Protein AF-A0A3D9HVD7-F1 (afdb_monomer_lite)

pLDDT: mean 81.26, std 15.55, range [41.59, 97.0]

Organism: NCBI:txid1461337

Sequence (128 aa):
MKRNYLIAFTILSAALFLLGMAIMFQKEIRQAVRTPIDKSDAQAVCTSAEKPDMNWRWYTKNFPSPSVEWKIFTTDTSLCLRINNKWKMFTIKSHAVRQYGCFDTDSGLFCTASADPQRHPRADDFLN

Structure (mmCIF, N/CA/C/O backbone):
data_AF-A0A3D9HVD7-F1
#
_entry.id   AF-A0A3D9HVD7-F1
#
loop_
_atom_site.group_PDB
_atom_site.id
_atom_site.type_symbol
_atom_site.label_atom_id
_atom_site.label_alt_id
_atom_site.label_comp_id
_atom_site.label_asym_id
_atom_site.label_entity_id
_atom_site.label_seq_id
_atom_site.pdbx_PDB_ins_code
_atom_site.Cartn_x
_atom_site.Cartn_y
_atom_site.Cartn_z
_atom_site.occupancy
_atom_site.B_iso_or_equiv
_atom_site.auth_seq_id
_atom_site.auth_comp_id
_atom_site.auth_asym_id
_atom_site.auth_atom_id
_atom_site.pdbx_PDB_model_num
ATOM 1 N N . MET A 1 1 ? -61.603 -16.927 -21.258 1.00 55.06 1 MET A N 1
ATOM 2 C CA . MET A 1 1 ? -60.192 -16.703 -21.658 1.00 55.06 1 MET A CA 1
ATOM 3 C C . MET A 1 1 ? -59.611 -15.350 -21.222 1.00 55.06 1 MET A C 1
ATOM 5 O O . MET A 1 1 ? -58.466 -15.347 -20.807 1.00 55.06 1 MET A O 1
ATOM 9 N N . LYS A 1 2 ? -60.348 -14.223 -21.207 1.00 55.81 2 LYS A N 1
ATOM 10 C CA . LYS A 1 2 ? -59.805 -12.882 -20.855 1.00 55.81 2 LYS A CA 1
ATOM 11 C C . LYS A 1 2 ? -59.256 -12.702 -19.418 1.00 55.81 2 LYS A C 1
ATOM 13 O O . LYS A 1 2 ? -58.382 -11.869 -19.213 1.00 55.81 2 LYS A O 1
ATOM 18 N N . ARG A 1 3 ? -59.720 -13.481 -18.429 1.00 54.72 3 ARG A N 1
ATOM 19 C CA . ARG A 1 3 ? -59.339 -13.314 -17.005 1.00 54.72 3 ARG A CA 1
ATOM 20 C C . ARG A 1 3 ? -57.913 -13.785 -16.679 1.00 54.72 3 ARG A C 1
ATOM 22 O O . ARG A 1 3 ? -57.276 -13.211 -15.806 1.00 54.72 3 ARG A O 1
ATOM 29 N N . ASN A 1 4 ? -57.391 -14.765 -17.419 1.00 56.19 4 ASN A N 1
ATOM 30 C CA . ASN A 1 4 ? -56.045 -15.305 -17.185 1.00 56.19 4 ASN A CA 1
ATOM 31 C C . ASN A 1 4 ? -54.949 -14.376 -17.736 1.00 56.19 4 ASN A C 1
ATOM 33 O O . ASN A 1 4 ? -53.875 -14.285 -17.150 1.00 56.19 4 ASN A O 1
ATOM 37 N N . TYR A 1 5 ? -55.245 -13.627 -18.804 1.00 59.78 5 TYR A N 1
ATOM 38 C CA . TYR A 1 5 ? -54.326 -12.631 -19.364 1.00 59.78 5 TYR A CA 1
ATOM 39 C C . TYR A 1 5 ? -54.146 -11.421 -18.445 1.00 59.78 5 TYR A C 1
ATOM 41 O O . TYR A 1 5 ? -53.044 -10.891 -18.354 1.00 59.78 5 TYR A O 1
ATOM 49 N N . LEU A 1 6 ? -55.198 -11.016 -17.724 1.00 60.47 6 LEU A N 1
ATOM 50 C CA . LEU A 1 6 ? -55.128 -9.878 -16.805 1.00 60.47 6 LEU A CA 1
ATOM 51 C C . LEU A 1 6 ? -54.204 -10.172 -15.611 1.00 60.47 6 LEU A C 1
ATOM 53 O O . LEU A 1 6 ? -53.387 -9.336 -15.243 1.00 60.47 6 LEU A O 1
ATOM 57 N N . ILE A 1 7 ? -54.286 -11.389 -15.064 1.00 65.31 7 ILE A N 1
ATOM 58 C CA . ILE A 1 7 ? -53.456 -11.837 -13.936 1.00 65.31 7 ILE A CA 1
ATOM 59 C C . ILE A 1 7 ? -51.992 -11.994 -14.374 1.00 65.31 7 ILE A C 1
ATOM 61 O O . ILE A 1 7 ? -51.083 -11.519 -13.691 1.00 65.31 7 ILE A O 1
ATOM 65 N N . ALA A 1 8 ? -51.753 -12.592 -15.546 1.00 65.56 8 ALA A N 1
ATOM 66 C CA . ALA A 1 8 ? -50.408 -12.721 -16.103 1.00 65.56 8 ALA A CA 1
ATOM 67 C C . ALA A 1 8 ? -49.755 -11.351 -16.355 1.00 65.56 8 ALA A C 1
ATOM 69 O O . ALA A 1 8 ? -48.581 -11.163 -16.041 1.00 65.56 8 ALA A O 1
ATOM 70 N N . PHE A 1 9 ? -50.525 -10.374 -16.847 1.00 67.94 9 PHE A N 1
ATOM 71 C CA . PHE A 1 9 ? -50.032 -9.019 -17.086 1.00 67.94 9 PHE A CA 1
ATOM 72 C C . PHE A 1 9 ? -49.649 -8.303 -15.783 1.00 67.94 9 PHE A C 1
ATOM 74 O O . PHE A 1 9 ? -48.579 -7.702 -15.717 1.00 67.94 9 PHE A O 1
ATOM 81 N N . THR A 1 10 ? -50.453 -8.439 -14.719 1.00 70.12 10 THR A N 1
ATOM 82 C CA . THR A 1 10 ? -50.142 -7.833 -13.410 1.00 70.12 10 THR A CA 1
ATOM 83 C C . THR A 1 10 ? -48.894 -8.419 -12.749 1.00 70.12 10 THR A C 1
ATOM 85 O O . THR A 1 10 ? -48.116 -7.689 -12.134 1.00 70.12 10 THR A O 1
ATOM 88 N N . ILE A 1 11 ? -48.665 -9.727 -12.901 1.00 74.88 11 ILE A N 1
ATOM 89 C CA . ILE A 1 11 ? -47.475 -10.392 -12.352 1.00 74.88 11 ILE A CA 1
ATOM 90 C C . ILE A 1 11 ? -46.228 -9.941 -13.118 1.00 74.88 11 ILE A C 1
ATOM 92 O O . ILE A 1 11 ? -45.209 -9.624 -12.505 1.00 74.88 11 ILE A O 1
ATOM 96 N N . LEU A 1 12 ? -46.320 -9.844 -14.448 1.00 75.62 12 LEU A N 1
ATOM 97 C CA . LEU A 1 12 ? -45.210 -9.403 -15.290 1.00 75.62 12 LEU A CA 1
ATOM 98 C C . LEU A 1 12 ? -44.823 -7.944 -15.004 1.00 75.62 12 LEU A C 1
ATOM 100 O O . LEU A 1 12 ? -43.638 -7.633 -14.886 1.00 75.62 12 LEU A O 1
ATOM 104 N N . SER A 1 13 ? -45.809 -7.056 -14.825 1.00 76.44 13 SER A N 1
ATOM 105 C CA . SER A 1 13 ? -45.550 -5.654 -14.482 1.00 76.44 13 SER A CA 1
ATOM 106 C C . SER A 1 13 ? -44.927 -5.500 -13.095 1.00 76.44 13 SER A C 1
ATOM 108 O O . SER A 1 13 ? -43.994 -4.717 -12.935 1.00 76.44 13 SER A O 1
ATOM 110 N N . ALA A 1 14 ? -45.385 -6.272 -12.102 1.00 76.44 14 ALA A N 1
ATOM 111 C CA . ALA A 1 14 ? -44.814 -6.245 -10.756 1.00 76.44 14 ALA A CA 1
ATOM 112 C C . ALA A 1 14 ? -43.367 -6.767 -10.739 1.00 76.44 14 ALA A C 1
ATOM 114 O O . ALA A 1 14 ? -42.501 -6.164 -10.105 1.00 76.44 14 ALA A O 1
ATOM 115 N N . ALA A 1 15 ? -43.080 -7.838 -11.487 1.00 76.12 15 ALA A N 1
ATOM 116 C CA . ALA A 1 15 ? -41.734 -8.392 -11.607 1.00 76.12 15 ALA A CA 1
ATOM 117 C C . ALA A 1 15 ? -40.751 -7.401 -12.254 1.00 76.12 15 ALA A C 1
ATOM 119 O O . ALA A 1 15 ? -39.641 -7.225 -11.753 1.00 76.12 15 ALA A O 1
ATOM 120 N N . LEU A 1 16 ? -41.167 -6.704 -13.318 1.00 79.38 16 LEU A N 1
ATOM 121 C CA . LEU A 1 16 ? -40.350 -5.672 -13.968 1.00 79.38 16 LEU A CA 1
ATOM 122 C C . LEU A 1 16 ? -40.079 -4.479 -13.040 1.00 79.38 16 LEU A C 1
ATOM 124 O O . LEU A 1 16 ? -38.962 -3.961 -13.020 1.00 79.38 16 LEU A O 1
ATOM 128 N N . PHE A 1 17 ? -41.066 -4.076 -12.236 1.00 78.50 17 PHE A N 1
ATOM 129 C CA . PHE A 1 17 ? -40.913 -2.977 -11.282 1.00 78.50 17 PHE A CA 1
ATOM 130 C C . PHE A 1 17 ? -39.927 -3.324 -10.156 1.00 78.50 17 PHE A C 1
ATOM 132 O O . PHE A 1 17 ? -39.060 -2.519 -9.815 1.00 78.50 17 PHE A O 1
ATOM 139 N N . LEU A 1 18 ? -40.003 -4.549 -9.624 1.00 77.88 18 LEU A N 1
ATOM 140 C CA . LEU A 1 18 ? -39.060 -5.048 -8.618 1.00 77.88 18 LEU A CA 1
ATOM 141 C C . LEU A 1 18 ? -37.636 -5.168 -9.177 1.00 77.88 18 LEU A C 1
ATOM 143 O O . LEU A 1 18 ? -36.680 -4.798 -8.494 1.00 77.88 18 LEU A O 1
ATOM 147 N N . LEU A 1 19 ? -37.485 -5.611 -10.431 1.00 76.06 19 LEU A N 1
ATOM 148 C CA . LEU A 1 19 ? -36.182 -5.651 -11.098 1.00 76.06 19 LEU A CA 1
ATOM 149 C C . LEU A 1 19 ? -35.592 -4.240 -11.266 1.00 76.06 19 LEU A C 1
ATOM 151 O O . LEU A 1 19 ? -34.413 -4.026 -10.987 1.00 76.06 19 LEU A O 1
ATOM 155 N N . GLY A 1 20 ? -36.414 -3.268 -11.674 1.00 71.00 20 GLY A N 1
ATOM 156 C CA . GLY A 1 20 ? -36.003 -1.869 -11.823 1.00 71.00 20 GLY A CA 1
ATOM 157 C C . GLY A 1 20 ? -35.542 -1.240 -10.504 1.00 71.00 20 GLY A C 1
ATOM 158 O O . GLY A 1 20 ? -34.484 -0.611 -10.456 1.00 71.00 20 GLY A O 1
ATOM 159 N N . MET A 1 21 ? -36.281 -1.481 -9.417 1.00 74.25 21 MET A N 1
ATOM 160 C CA . MET A 1 21 ? -35.912 -1.033 -8.067 1.00 74.25 21 MET A CA 1
ATOM 161 C C . MET A 1 21 ? -34.587 -1.656 -7.601 1.00 74.25 21 MET A C 1
ATOM 163 O O . MET A 1 21 ? -33.728 -0.948 -7.078 1.00 74.25 21 MET A O 1
ATOM 167 N N . ALA A 1 22 ? -34.367 -2.953 -7.850 1.00 67.38 22 ALA A N 1
ATOM 168 C CA . ALA A 1 22 ? -33.117 -3.627 -7.494 1.00 67.38 22 ALA A CA 1
ATOM 169 C C . ALA A 1 22 ? -31.899 -3.052 -8.245 1.00 67.38 22 ALA A C 1
ATOM 171 O O . ALA A 1 22 ? -30.833 -2.873 -7.653 1.00 67.38 22 ALA A O 1
ATOM 172 N N . ILE A 1 23 ? -32.053 -2.713 -9.530 1.00 67.50 23 ILE A N 1
ATOM 173 C CA . ILE A 1 23 ? -30.983 -2.106 -10.339 1.00 67.50 23 ILE A CA 1
ATOM 174 C C . ILE A 1 23 ? -30.644 -0.692 -9.838 1.00 67.50 23 ILE A C 1
ATOM 176 O O . ILE A 1 23 ? -29.465 -0.337 -9.760 1.00 67.50 23 ILE A O 1
ATOM 180 N N . MET A 1 24 ? -31.648 0.102 -9.453 1.00 59.62 24 MET A N 1
ATOM 181 C CA . MET A 1 24 ? -31.445 1.447 -8.895 1.00 59.62 24 MET A CA 1
ATOM 182 C C . MET A 1 24 ? -30.728 1.399 -7.536 1.00 59.62 24 MET A C 1
ATOM 184 O O . MET A 1 24 ? -29.737 2.104 -7.351 1.00 59.62 24 MET A O 1
ATOM 188 N N . PHE A 1 25 ? -31.127 0.492 -6.636 1.00 58.75 25 PHE A N 1
ATOM 189 C CA . PHE A 1 25 ? -30.448 0.293 -5.346 1.00 58.75 25 PHE A CA 1
ATOM 190 C C . PHE A 1 25 ? -28.988 -0.160 -5.504 1.00 58.75 25 PHE A C 1
ATOM 192 O O . PHE A 1 25 ? -28.102 0.310 -4.792 1.00 58.75 25 PHE A O 1
ATOM 199 N N . GLN A 1 26 ? -28.694 -1.031 -6.474 1.00 55.81 26 GLN A N 1
ATOM 200 C CA . GLN A 1 26 ? -27.315 -1.435 -6.775 1.00 55.81 26 GLN A CA 1
ATOM 201 C C . GLN A 1 26 ? -26.450 -0.264 -7.269 1.00 55.81 26 GLN A C 1
ATOM 203 O O . GLN A 1 26 ? -25.238 -0.249 -7.035 1.00 55.81 26 GLN A O 1
ATOM 208 N N . LYS A 1 27 ? -27.048 0.720 -7.951 1.00 51.88 27 LYS A N 1
ATOM 209 C CA . LYS A 1 27 ? -26.334 1.893 -8.466 1.00 51.88 27 LYS A CA 1
ATOM 210 C C . LYS A 1 27 ? -25.961 2.875 -7.351 1.00 51.88 27 LYS A C 1
ATOM 212 O O . LYS A 1 27 ? -24.839 3.376 -7.375 1.00 51.88 27 LYS A O 1
ATOM 217 N N . GLU A 1 28 ? -26.829 3.082 -6.360 1.00 47.75 28 GLU A N 1
ATOM 218 C CA . GLU A 1 28 ? -26.532 3.946 -5.204 1.00 47.75 28 GLU A CA 1
ATOM 219 C C . GLU A 1 28 ? -25.474 3.347 -4.266 1.00 47.75 28 GLU A C 1
ATOM 221 O O . GLU A 1 28 ? -24.547 4.051 -3.863 1.00 47.75 28 GLU A O 1
ATOM 226 N N . ILE A 1 29 ? -25.505 2.033 -3.998 1.00 50.94 29 ILE A N 1
ATOM 227 C CA . ILE A 1 29 ? -24.485 1.384 -3.146 1.00 50.94 29 ILE A CA 1
ATOM 228 C C . ILE A 1 29 ? -23.079 1.510 -3.763 1.00 50.94 29 ILE A C 1
ATOM 230 O O . ILE A 1 29 ? -22.094 1.682 -3.045 1.00 50.94 29 ILE A O 1
ATOM 234 N N . ARG A 1 30 ? -22.958 1.492 -5.099 1.00 46.41 30 ARG A N 1
ATOM 235 C CA . ARG A 1 30 ? -21.663 1.680 -5.783 1.00 46.41 30 ARG A CA 1
ATOM 236 C C . ARG A 1 30 ? -21.135 3.114 -5.715 1.00 46.41 30 ARG A C 1
ATOM 238 O O . ARG A 1 30 ? -19.936 3.309 -5.896 1.00 46.41 30 ARG A O 1
ATOM 245 N N . GLN A 1 31 ? -21.994 4.104 -5.476 1.00 45.00 31 GLN A N 1
ATOM 246 C CA . GLN A 1 31 ? -21.599 5.514 -5.411 1.00 45.00 31 GLN A CA 1
ATOM 247 C C . GLN A 1 31 ? -21.202 5.967 -3.998 1.00 45.00 31 GLN A C 1
ATOM 249 O O . GLN A 1 31 ? -20.479 6.950 -3.870 1.00 45.00 31 GLN A O 1
ATOM 254 N N . ALA A 1 32 ? -21.566 5.217 -2.953 1.00 41.59 32 ALA A N 1
ATOM 255 C CA . ALA A 1 32 ? -21.191 5.519 -1.568 1.00 41.59 32 ALA A CA 1
ATOM 256 C C . ALA A 1 32 ? -19.710 5.233 -1.224 1.00 41.59 32 ALA A C 1
ATOM 258 O O . ALA A 1 32 ? -19.260 5.548 -0.126 1.00 41.59 32 ALA A O 1
ATOM 259 N N . VAL A 1 33 ? -18.923 4.665 -2.145 1.00 49.56 33 VAL A N 1
ATOM 260 C CA . VAL A 1 33 ? -17.500 4.348 -1.929 1.00 49.56 33 VAL A CA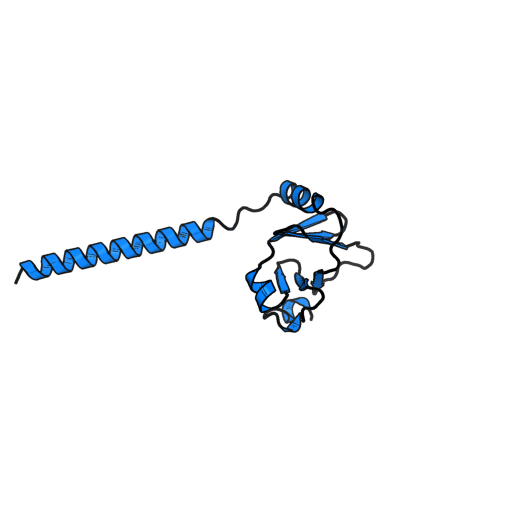 1
ATOM 261 C C . VAL A 1 33 ? -16.651 5.057 -2.976 1.00 49.56 33 VAL A C 1
ATOM 263 O O . VAL A 1 33 ? -16.125 4.420 -3.883 1.00 49.56 33 VAL A O 1
ATOM 266 N N . ARG A 1 34 ? -16.577 6.390 -2.901 1.00 42.59 34 ARG A N 1
ATOM 267 C CA . ARG A 1 34 ? -15.566 7.239 -3.569 1.00 42.59 34 ARG A CA 1
ATOM 268 C C . ARG A 1 34 ? -15.789 8.709 -3.198 1.00 42.59 34 ARG A C 1
ATOM 270 O O . ARG A 1 34 ? -15.885 9.564 -4.071 1.00 42.59 34 ARG A O 1
ATOM 277 N N . THR A 1 35 ? -15.873 9.039 -1.913 1.00 45.28 35 THR A N 1
ATOM 278 C CA . THR A 1 35 ? -15.519 10.413 -1.540 1.00 45.28 35 THR A CA 1
ATOM 279 C C . THR A 1 35 ? -14.005 10.536 -1.738 1.00 45.28 35 THR A C 1
ATOM 281 O O . THR A 1 35 ? -13.252 9.737 -1.174 1.00 45.28 35 THR A O 1
ATOM 284 N N . PRO A 1 36 ? -13.523 11.443 -2.607 1.00 45.75 36 PRO A N 1
ATOM 285 C CA . PRO A 1 36 ? -12.106 11.753 -2.662 1.00 45.75 36 PRO A CA 1
ATOM 286 C C . PRO A 1 36 ? -11.748 12.304 -1.289 1.00 45.75 36 PRO A C 1
ATOM 288 O O . PRO A 1 36 ? -12.305 13.315 -0.871 1.00 45.75 36 PRO A O 1
ATOM 291 N N . ILE A 1 37 ? -10.885 11.608 -0.561 1.00 55.47 37 ILE A N 1
ATOM 292 C CA . ILE A 1 37 ? -10.391 12.126 0.707 1.00 55.47 37 ILE A CA 1
ATOM 293 C C . ILE A 1 37 ? -9.545 13.347 0.361 1.00 55.47 37 ILE A C 1
ATOM 295 O O . ILE A 1 37 ? -8.607 13.237 -0.437 1.00 55.47 37 ILE A O 1
ATOM 299 N N . ASP A 1 38 ? -9.919 14.511 0.891 1.00 59.69 38 ASP A N 1
ATOM 300 C CA . ASP A 1 38 ? -9.181 15.740 0.639 1.00 59.69 38 ASP A CA 1
ATOM 301 C C . ASP A 1 38 ? -7.741 15.575 1.154 1.00 59.69 38 ASP A C 1
ATOM 303 O O . ASP A 1 38 ? -7.473 14.848 2.114 1.00 59.69 38 ASP A O 1
ATOM 307 N N . LYS A 1 39 ? -6.774 16.232 0.511 1.00 57.84 39 LYS A N 1
ATOM 308 C CA . LYS A 1 39 ? -5.357 16.151 0.900 1.00 57.84 39 LYS A CA 1
ATOM 309 C C . LYS A 1 39 ? -5.148 16.576 2.357 1.00 57.84 39 LYS A C 1
ATOM 311 O O . LYS A 1 39 ? -4.274 16.023 3.023 1.00 57.84 39 LYS A O 1
ATOM 316 N N . SER A 1 40 ? -5.955 17.529 2.829 1.00 59.75 40 SER A N 1
ATOM 317 C CA . SER A 1 40 ? -5.983 17.986 4.223 1.00 59.75 40 SER A CA 1
ATOM 318 C C . SER A 1 40 ? -6.394 16.858 5.176 1.00 59.75 40 SER A C 1
ATOM 320 O O . SER A 1 40 ? -5.708 16.590 6.163 1.00 59.75 40 SER A O 1
ATOM 322 N N . ASP A 1 41 ? -7.451 16.128 4.824 1.00 72.75 41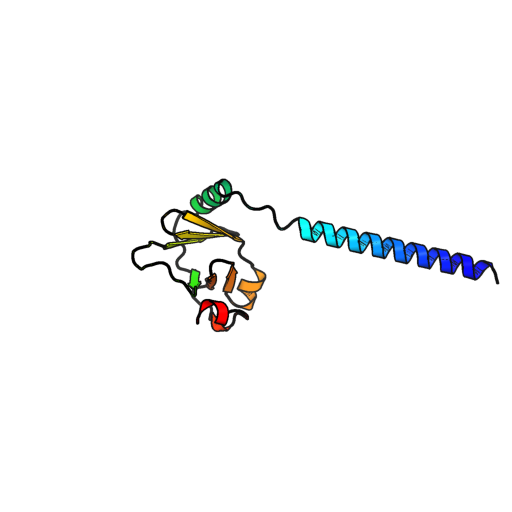 ASP A N 1
ATOM 323 C CA . ASP A 1 41 ? -7.986 15.029 5.630 1.00 72.75 41 ASP A CA 1
ATOM 324 C C . ASP A 1 41 ? -7.036 13.830 5.638 1.00 72.75 41 ASP A C 1
ATOM 326 O O . ASP A 1 41 ? -6.804 13.216 6.679 1.00 72.75 41 ASP A O 1
ATOM 330 N N . ALA A 1 42 ? -6.414 13.530 4.493 1.00 68.88 42 ALA A N 1
ATOM 331 C CA . ALA A 1 42 ? -5.407 12.481 4.396 1.00 68.88 42 ALA A CA 1
ATOM 332 C C . ALA A 1 42 ? -4.206 12.776 5.303 1.00 68.88 42 ALA A C 1
ATOM 334 O O . ALA A 1 42 ? -3.747 11.885 6.012 1.00 68.88 42 ALA A O 1
ATOM 335 N N . GLN A 1 43 ? -3.706 14.016 5.325 1.00 78.62 43 GLN A N 1
ATOM 336 C CA . GLN A 1 43 ? -2.613 14.378 6.224 1.00 78.62 43 GLN A CA 1
ATOM 337 C C . GLN A 1 43 ? -3.032 14.253 7.690 1.00 78.62 43 GLN A C 1
ATOM 339 O O . GLN A 1 43 ? -2.287 13.643 8.448 1.00 78.62 43 GLN A O 1
ATOM 344 N N . ALA A 1 44 ? -4.206 14.761 8.077 1.00 80.31 44 ALA A N 1
ATOM 345 C CA . ALA A 1 44 ? -4.696 14.683 9.454 1.00 80.31 44 ALA A CA 1
ATOM 346 C C . ALA A 1 44 ? -4.789 13.230 9.956 1.00 80.31 44 ALA A C 1
ATOM 348 O O . ALA A 1 44 ? -4.257 12.907 11.021 1.00 80.31 44 ALA A O 1
ATOM 349 N N . VAL A 1 45 ? -5.372 12.336 9.149 1.00 82.75 45 VAL A N 1
ATOM 350 C CA . VAL A 1 45 ? -5.455 10.898 9.455 1.00 82.75 45 VAL A CA 1
ATOM 351 C C . VAL A 1 45 ? -4.067 10.256 9.492 1.00 82.75 45 VAL A C 1
ATOM 353 O O . VAL A 1 45 ? -3.771 9.470 10.382 1.00 82.75 45 VAL A O 1
ATOM 356 N N . CYS A 1 46 ? -3.173 10.594 8.565 1.00 83.94 46 CYS A N 1
ATOM 357 C CA . CYS A 1 46 ? -1.831 10.018 8.563 1.00 83.94 46 CYS A CA 1
ATOM 358 C C . CYS A 1 46 ? -0.953 10.514 9.719 1.00 83.94 46 CYS A C 1
ATOM 360 O O . CYS A 1 46 ? -0.10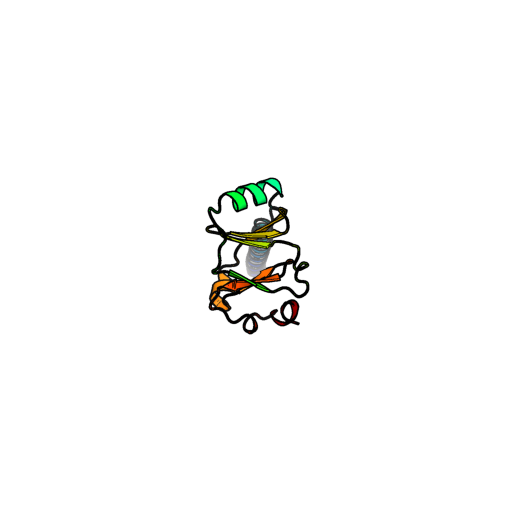3 9.769 10.200 1.00 83.94 46 CYS A O 1
ATOM 362 N N . THR A 1 47 ? -1.154 11.749 10.184 1.00 81.50 47 THR A N 1
ATOM 363 C CA . THR A 1 47 ? -0.441 12.299 11.345 1.00 81.50 47 THR A CA 1
ATOM 364 C C . THR A 1 47 ? -0.947 11.760 12.676 1.00 81.50 47 THR A C 1
ATOM 366 O O . THR A 1 47 ? -0.229 11.876 13.663 1.00 81.50 47 THR A O 1
ATOM 369 N N . SER A 1 48 ? -2.142 11.155 12.722 1.00 82.81 48 SER A N 1
ATOM 370 C CA . SER A 1 48 ? -2.614 10.472 13.931 1.00 82.81 48 SER A CA 1
ATOM 371 C C . SER A 1 48 ? -1.886 9.148 14.175 1.00 82.81 48 SER A C 1
ATOM 373 O O . SER A 1 48 ? -1.954 8.612 15.276 1.00 82.81 48 SER A O 1
ATOM 375 N N . ALA A 1 49 ? -1.193 8.602 13.170 1.00 82.38 49 ALA A N 1
ATOM 376 C CA . ALA A 1 49 ? -0.323 7.454 13.366 1.00 82.38 49 ALA A CA 1
ATOM 377 C C . ALA A 1 49 ? 0.930 7.880 14.151 1.00 82.38 49 ALA A C 1
ATOM 379 O O . ALA A 1 49 ? 1.741 8.670 13.670 1.00 82.38 49 ALA A O 1
ATOM 380 N N . GLU A 1 50 ? 1.105 7.332 15.353 1.00 71.31 50 GLU A N 1
ATOM 381 C CA . GLU A 1 50 ? 2.184 7.735 16.268 1.00 71.31 50 GLU A CA 1
ATOM 382 C C . GLU A 1 50 ? 3.588 7.417 15.732 1.00 71.31 50 GLU A C 1
ATOM 384 O O . GLU A 1 50 ? 4.549 8.133 16.017 1.00 71.31 50 GLU A O 1
ATOM 389 N N . LYS A 1 51 ? 3.729 6.327 14.964 1.00 86.81 51 LYS A N 1
ATOM 390 C CA . LYS A 1 51 ? 5.026 5.824 14.496 1.00 86.81 51 LYS A CA 1
ATOM 391 C C . LYS A 1 51 ? 4.948 5.158 13.120 1.00 86.81 51 LYS A C 1
ATOM 393 O O . LYS A 1 51 ? 3.888 4.652 12.748 1.00 86.81 51 LYS A O 1
ATOM 398 N N . PRO A 1 52 ? 6.069 5.116 12.376 1.00 90.88 52 PRO A N 1
ATOM 399 C CA . PRO A 1 52 ? 6.158 4.328 11.156 1.00 90.88 52 PRO A CA 1
ATOM 400 C C . PRO A 1 52 ? 5.869 2.847 11.427 1.00 90.88 52 PRO A C 1
ATOM 402 O O . PRO A 1 52 ? 6.334 2.299 12.431 1.00 90.88 52 PRO A O 1
ATOM 405 N N . ASP A 1 53 ? 5.136 2.202 10.523 1.00 92.44 53 ASP A N 1
ATOM 406 C CA . ASP A 1 53 ? 4.846 0.774 10.591 1.00 92.44 53 ASP A CA 1
ATOM 407 C C . ASP A 1 53 ? 5.815 -0.021 9.707 1.00 92.44 53 ASP A C 1
ATOM 409 O O . ASP A 1 53 ? 5.798 0.068 8.478 1.00 92.44 53 ASP A O 1
ATOM 413 N N . MET A 1 54 ? 6.657 -0.820 10.363 1.00 91.12 54 MET A N 1
ATOM 414 C CA . MET A 1 54 ? 7.651 -1.692 9.731 1.00 91.12 54 MET A CA 1
ATOM 415 C C . MET A 1 54 ? 7.075 -3.062 9.341 1.00 91.12 54 MET A C 1
ATOM 417 O O . MET A 1 54 ? 7.750 -3.849 8.678 1.00 91.12 54 MET A O 1
ATOM 421 N N . ASN A 1 55 ? 5.834 -3.360 9.739 1.00 93.12 55 ASN A N 1
ATOM 422 C CA . ASN A 1 55 ? 5.136 -4.583 9.351 1.00 93.12 55 ASN A CA 1
ATOM 423 C C . ASN A 1 55 ? 4.598 -4.518 7.925 1.00 93.12 55 ASN A C 1
ATOM 425 O O . ASN A 1 55 ? 4.127 -5.535 7.421 1.00 93.12 55 ASN A O 1
ATOM 429 N N . TRP A 1 56 ? 4.667 -3.359 7.272 1.00 94.94 56 TRP A N 1
ATOM 430 C CA . TRP A 1 56 ? 4.305 -3.198 5.872 1.00 94.94 56 TRP A CA 1
ATOM 431 C C . TRP A 1 56 ? 5.532 -2.979 5.001 1.00 94.94 56 TRP A C 1
ATOM 433 O O . TRP A 1 56 ? 6.479 -2.281 5.358 1.00 94.94 56 TRP A O 1
ATOM 443 N N . ARG A 1 57 ? 5.487 -3.573 3.813 1.00 95.25 57 ARG A N 1
ATOM 444 C CA . ARG A 1 57 ? 6.469 -3.415 2.746 1.00 95.25 57 ARG A CA 1
ATOM 445 C C . ARG A 1 57 ? 5.786 -2.789 1.548 1.00 95.25 57 ARG A C 1
ATOM 447 O O . ARG A 1 57 ? 4.653 -3.145 1.225 1.00 95.25 57 ARG A O 1
ATOM 454 N N . TRP A 1 58 ? 6.488 -1.875 0.895 1.00 95.56 58 TRP A N 1
ATOM 455 C CA . TRP A 1 58 ? 6.025 -1.215 -0.315 1.00 95.56 58 TRP A CA 1
ATOM 456 C C . TRP A 1 58 ? 6.883 -1.660 -1.495 1.00 95.56 58 TRP A C 1
ATOM 458 O O . TRP A 1 58 ? 8.100 -1.489 -1.483 1.00 95.56 58 TRP A O 1
ATOM 468 N N . TYR A 1 59 ? 6.229 -2.240 -2.496 1.00 94.81 59 TYR A N 1
ATOM 469 C CA . TYR A 1 59 ? 6.827 -2.658 -3.753 1.00 94.81 59 TYR A CA 1
ATOM 470 C C . TYR A 1 59 ? 6.329 -1.740 -4.862 1.00 94.81 59 TYR A C 1
ATOM 472 O O . TYR A 1 59 ? 5.126 -1.514 -5.014 1.00 94.81 59 TYR A O 1
ATOM 480 N N . THR A 1 60 ? 7.254 -1.192 -5.637 1.00 93.00 60 THR A N 1
ATOM 481 C CA . THR A 1 60 ? 6.940 -0.323 -6.766 1.00 93.00 60 THR A CA 1
ATOM 482 C C . THR A 1 60 ? 7.989 -0.494 -7.851 1.00 93.00 60 THR A C 1
ATOM 484 O O . THR A 1 60 ? 9.172 -0.656 -7.559 1.00 93.00 60 THR A O 1
ATOM 487 N N . LYS A 1 61 ? 7.560 -0.393 -9.109 1.00 89.94 61 LYS A N 1
ATOM 488 C CA . LYS A 1 61 ? 8.463 -0.420 -10.261 1.00 89.94 61 LYS A CA 1
ATOM 489 C C . LYS A 1 61 ? 9.409 0.780 -10.274 1.00 89.94 61 LYS A C 1
ATOM 491 O O . LYS A 1 61 ? 10.566 0.678 -10.662 1.00 89.94 61 LYS A O 1
ATOM 496 N N . ASN A 1 62 ? 8.906 1.927 -9.823 1.00 87.19 62 ASN A N 1
ATOM 497 C CA . ASN A 1 62 ? 9.635 3.187 -9.816 1.00 87.19 62 ASN A CA 1
ATOM 498 C C . ASN A 1 62 ? 9.877 3.608 -8.371 1.00 87.19 62 ASN A C 1
ATOM 500 O O . ASN A 1 62 ? 9.148 4.444 -7.825 1.00 87.19 62 ASN A O 1
ATOM 504 N N . PHE A 1 63 ? 10.884 3.003 -7.740 1.00 85.19 63 PHE A N 1
ATOM 505 C CA . PHE A 1 63 ? 11.322 3.469 -6.432 1.00 85.19 63 PHE A CA 1
ATOM 506 C C . PHE A 1 63 ? 11.806 4.920 -6.533 1.00 85.19 63 PHE A C 1
ATOM 508 O O . PHE A 1 63 ? 12.449 5.300 -7.517 1.00 85.19 63 PHE A O 1
ATOM 515 N N . PRO A 1 64 ? 11.493 5.755 -5.530 1.00 84.44 64 PRO A N 1
ATOM 516 C CA . PRO A 1 64 ? 12.053 7.090 -5.475 1.00 84.44 64 PRO A CA 1
ATOM 517 C C . PRO A 1 64 ? 13.583 7.009 -5.331 1.00 84.44 64 PRO A C 1
ATOM 519 O O . PRO A 1 64 ? 14.123 6.017 -4.840 1.00 84.44 64 PRO A O 1
ATOM 522 N N . SER A 1 65 ? 14.279 8.065 -5.766 1.00 87.75 65 SER A N 1
ATOM 523 C CA . SER A 1 65 ? 15.740 8.193 -5.626 1.00 87.75 65 SER A CA 1
ATOM 524 C C . SER A 1 65 ? 16.197 7.860 -4.194 1.00 87.75 65 SER A C 1
ATOM 526 O O . SER A 1 65 ? 15.490 8.230 -3.258 1.00 87.75 65 SER A O 1
ATOM 528 N N . PRO A 1 66 ? 17.389 7.268 -3.974 1.00 86.69 66 PRO A N 1
ATOM 529 C CA . PRO A 1 66 ? 17.912 6.997 -2.628 1.00 86.69 66 PRO A CA 1
ATOM 530 C C . PRO A 1 66 ? 17.990 8.232 -1.717 1.00 86.69 66 PRO A C 1
ATOM 532 O O . PRO A 1 66 ? 17.965 8.109 -0.497 1.00 86.69 66 PRO A O 1
ATOM 535 N N . SER A 1 67 ? 18.066 9.431 -2.303 1.00 89.12 67 SER A N 1
ATOM 536 C CA . SER A 1 67 ? 18.027 10.709 -1.581 1.00 89.12 67 SER A CA 1
ATOM 537 C C . SER A 1 67 ? 16.642 11.086 -1.040 1.00 89.12 67 SER A C 1
ATOM 539 O O . SER A 1 67 ? 16.516 12.044 -0.280 1.00 89.12 67 SER A O 1
ATOM 541 N N . VAL A 1 68 ? 15.592 10.372 -1.442 1.00 88.88 68 VAL A N 1
ATOM 542 C CA . VAL A 1 68 ? 14.211 10.630 -1.048 1.00 88.88 68 VAL A CA 1
ATOM 543 C C . VAL A 1 68 ? 13.836 9.709 0.106 1.00 88.88 68 VAL A C 1
ATOM 545 O O . VAL A 1 68 ? 13.687 8.500 -0.058 1.00 88.88 68 VAL A O 1
ATOM 548 N N . GLU A 1 69 ? 13.611 10.304 1.275 1.00 91.12 69 GLU A N 1
ATOM 549 C CA . GLU A 1 69 ? 13.060 9.583 2.419 1.00 91.12 69 GLU A CA 1
ATOM 550 C C . GLU A 1 69 ? 11.602 9.192 2.149 1.00 91.12 69 GLU A C 1
ATOM 552 O O . GLU A 1 69 ? 10.763 10.032 1.787 1.00 91.12 69 GLU A O 1
ATOM 557 N N . TRP A 1 70 ? 11.292 7.922 2.398 1.00 92.56 70 TRP A N 1
ATOM 558 C CA . TRP A 1 70 ? 9.929 7.422 2.429 1.00 92.56 70 TRP A CA 1
ATOM 559 C C . TRP A 1 70 ? 9.678 6.567 3.672 1.00 92.56 70 TRP A C 1
ATOM 561 O O . TRP A 1 70 ? 10.580 5.898 4.174 1.00 92.56 70 TRP A O 1
ATOM 571 N N . LYS A 1 71 ? 8.449 6.620 4.191 1.00 93.88 71 LYS A N 1
ATOM 572 C CA . LYS A 1 71 ? 8.010 5.874 5.380 1.00 93.88 71 LYS A CA 1
ATOM 573 C C . LYS A 1 71 ? 6.554 5.456 5.238 1.00 93.88 71 LYS A C 1
ATOM 575 O O . LYS A 1 71 ? 5.750 6.200 4.675 1.00 93.88 71 LYS A O 1
ATOM 580 N N . ILE A 1 72 ? 6.229 4.287 5.775 1.00 94.25 72 ILE A N 1
ATOM 581 C CA . ILE A 1 72 ? 4.862 3.771 5.845 1.00 94.25 72 ILE A CA 1
ATOM 582 C C . ILE A 1 72 ? 4.351 3.972 7.265 1.00 94.25 72 ILE A C 1
ATOM 584 O O . ILE A 1 72 ? 5.092 3.793 8.224 1.00 94.25 72 ILE A O 1
ATOM 588 N N . PHE A 1 73 ? 3.091 4.353 7.384 1.00 94.06 73 PHE A N 1
ATOM 589 C CA . PHE A 1 73 ? 2.365 4.498 8.633 1.00 94.06 73 PHE A CA 1
ATOM 590 C C . PHE A 1 73 ? 1.018 3.809 8.471 1.00 94.06 73 PHE A C 1
ATOM 592 O O . PHE A 1 73 ? 0.492 3.716 7.360 1.00 94.06 73 PHE A O 1
ATOM 599 N N . THR A 1 74 ? 0.441 3.354 9.569 1.00 91.31 74 THR A N 1
ATOM 600 C CA . THR A 1 74 ? -0.859 2.688 9.557 1.00 91.31 74 THR A CA 1
ATOM 601 C C . THR A 1 74 ? -1.734 3.218 10.668 1.00 91.31 74 THR A C 1
ATOM 603 O O . THR A 1 74 ? -1.270 3.475 11.777 1.00 91.31 74 THR A O 1
ATOM 606 N N . THR A 1 75 ? -3.015 3.325 10.361 1.00 87.88 75 THR A N 1
ATOM 607 C CA . THR A 1 75 ? -4.097 3.475 11.329 1.00 87.88 75 THR A CA 1
ATOM 608 C C . THR A 1 75 ? -4.990 2.235 11.249 1.00 87.88 75 THR A C 1
ATOM 610 O O . THR A 1 75 ? -4.693 1.302 10.500 1.00 87.88 75 THR A O 1
ATOM 613 N N . ASP A 1 76 ? -6.101 2.216 11.984 1.00 82.62 76 ASP A N 1
ATOM 614 C CA . ASP A 1 76 ? -7.008 1.061 12.040 1.00 82.62 76 ASP A CA 1
ATOM 615 C C . ASP A 1 76 ? -7.536 0.622 10.665 1.00 82.62 76 ASP A C 1
ATOM 617 O O . ASP A 1 76 ? -7.714 -0.569 10.406 1.00 82.62 76 ASP A O 1
ATOM 621 N N . THR A 1 77 ? -7.787 1.575 9.763 1.00 84.25 77 THR A N 1
ATOM 622 C CA . THR A 1 77 ? -8.403 1.302 8.451 1.00 84.25 77 THR A CA 1
ATOM 623 C C . THR A 1 77 ? -7.574 1.773 7.264 1.00 84.25 77 THR A C 1
ATOM 625 O O . THR A 1 77 ? -7.923 1.476 6.116 1.00 84.25 77 THR A O 1
ATOM 628 N N . SER A 1 78 ? -6.497 2.519 7.509 1.00 90.69 78 SER A N 1
ATOM 629 C CA . SER A 1 78 ? -5.769 3.227 6.461 1.00 90.69 78 SER A CA 1
ATOM 630 C C . SER A 1 78 ? -4.268 2.985 6.543 1.00 90.69 78 SER A C 1
ATOM 632 O O . SER A 1 78 ? -3.687 2.854 7.616 1.00 90.69 78 SER A O 1
ATOM 634 N N . LEU A 1 79 ? -3.634 2.967 5.376 1.00 93.19 79 LEU A N 1
ATOM 635 C CA . LEU A 1 79 ? -2.191 2.956 5.209 1.00 93.19 79 LEU A CA 1
ATOM 636 C C . LEU A 1 79 ? -1.761 4.280 4.590 1.00 93.19 79 LEU A C 1
ATOM 638 O O . LEU A 1 79 ? -2.338 4.751 3.611 1.00 93.19 79 LEU A O 1
ATOM 642 N N . CYS A 1 80 ? -0.720 4.863 5.153 1.00 93.38 80 CYS A N 1
ATOM 643 C CA . CYS A 1 80 ? -0.196 6.160 4.792 1.00 93.38 80 CYS A CA 1
ATOM 644 C C . CYS A 1 80 ? 1.244 6.023 4.318 1.00 93.38 80 CYS A C 1
ATOM 646 O O . CYS A 1 80 ? 2.114 5.571 5.057 1.00 93.38 80 CYS A O 1
ATOM 648 N N . LEU A 1 81 ? 1.507 6.444 3.088 1.00 93.12 81 LEU A N 1
ATOM 649 C CA . LEU A 1 81 ? 2.845 6.524 2.524 1.00 93.12 81 LEU A CA 1
ATOM 650 C C . LEU A 1 81 ? 3.299 7.984 2.537 1.00 93.12 81 LEU A C 1
ATOM 652 O O . LEU A 1 81 ? 2.721 8.833 1.854 1.00 93.12 81 LEU A O 1
ATOM 656 N N . ARG A 1 82 ? 4.349 8.273 3.307 1.00 92.25 82 ARG A N 1
ATOM 657 C CA . ARG A 1 82 ? 5.024 9.572 3.309 1.00 92.25 82 ARG A CA 1
ATOM 658 C C . ARG A 1 82 ? 6.220 9.507 2.374 1.00 92.25 82 ARG A C 1
ATOM 660 O O . ARG A 1 82 ? 7.095 8.685 2.608 1.00 92.25 82 ARG A O 1
ATOM 667 N N . ILE A 1 83 ? 6.293 10.380 1.372 1.00 91.62 83 ILE A N 1
ATOM 668 C CA . ILE A 1 83 ? 7.455 10.538 0.478 1.00 91.62 83 ILE A CA 1
ATOM 669 C C . ILE A 1 83 ? 7.848 12.013 0.477 1.00 91.62 83 ILE A C 1
ATOM 671 O O . ILE A 1 83 ? 7.054 12.847 0.044 1.00 91.62 83 ILE A O 1
ATOM 675 N N . ASN A 1 84 ? 9.051 12.350 0.951 1.00 89.69 84 ASN A N 1
ATOM 676 C CA . ASN A 1 84 ? 9.547 13.735 1.029 1.00 89.69 84 ASN A CA 1
ATOM 677 C C . ASN A 1 84 ? 8.498 14.729 1.591 1.00 89.69 84 ASN A C 1
ATOM 679 O O . ASN A 1 84 ? 8.138 15.715 0.946 1.00 89.69 84 ASN A O 1
ATOM 683 N N . ASN A 1 85 ? 7.929 14.401 2.757 1.00 85.31 85 ASN A N 1
ATOM 684 C CA . ASN A 1 85 ? 6.851 15.133 3.446 1.00 85.31 85 ASN A CA 1
ATOM 685 C C . ASN A 1 85 ? 5.497 15.235 2.723 1.00 85.31 85 ASN A C 1
ATOM 687 O O . ASN A 1 85 ? 4.574 15.853 3.250 1.00 85.31 85 ASN A O 1
ATOM 691 N N . LYS A 1 86 ? 5.326 14.597 1.563 1.00 87.62 86 LYS A N 1
ATOM 692 C CA . LYS A 1 86 ? 4.017 14.450 0.922 1.00 87.62 86 LYS A CA 1
ATOM 693 C C . LYS A 1 86 ? 3.347 13.177 1.407 1.00 87.62 86 LYS A C 1
ATOM 695 O O . LYS A 1 86 ? 3.962 12.111 1.401 1.00 87.62 86 LYS A O 1
ATOM 700 N N . TRP A 1 87 ? 2.083 13.298 1.784 1.00 88.38 87 TRP A N 1
ATOM 701 C CA . TRP A 1 87 ? 1.269 12.183 2.243 1.00 88.38 87 TRP A CA 1
ATOM 702 C C . TRP A 1 87 ? 0.409 11.632 1.115 1.00 88.38 87 TRP A C 1
ATOM 704 O O . TRP A 1 87 ? -0.214 12.381 0.360 1.00 88.38 87 TRP A O 1
ATOM 714 N N . LYS A 1 88 ? 0.363 10.306 1.028 1.00 90.25 88 LYS A N 1
ATOM 715 C CA . LYS A 1 88 ? -0.652 9.566 0.287 1.00 90.25 88 LYS A CA 1
ATOM 716 C C . LYS A 1 88 ? -1.321 8.593 1.239 1.00 90.25 88 LYS A C 1
ATOM 718 O O . LYS A 1 88 ? -0.628 7.830 1.905 1.00 90.25 88 LYS A O 1
ATOM 723 N N . MET A 1 89 ? -2.643 8.618 1.287 1.00 91.00 89 MET A N 1
ATOM 724 C CA . MET A 1 89 ? -3.420 7.712 2.120 1.00 91.00 89 MET A CA 1
ATOM 725 C C . MET A 1 89 ? -4.186 6.723 1.253 1.00 91.00 89 MET A C 1
ATOM 727 O O . MET A 1 89 ? -4.747 7.085 0.220 1.00 91.00 89 MET A O 1
ATOM 731 N N . PHE A 1 90 ? -4.237 5.481 1.711 1.00 90.62 90 PHE A N 1
ATOM 732 C CA . PHE A 1 90 ? -4.931 4.382 1.068 1.00 90.62 90 PHE A CA 1
ATOM 733 C C . PHE A 1 90 ? -5.802 3.667 2.090 1.00 90.62 90 PHE A C 1
ATOM 735 O O . PHE A 1 90 ? -5.371 3.408 3.210 1.00 90.62 90 PHE A O 1
ATOM 742 N N . THR A 1 91 ? -7.015 3.295 1.700 1.00 90.44 91 THR A N 1
ATOM 743 C CA . THR A 1 91 ? -7.849 2.409 2.514 1.00 90.44 91 THR A CA 1
ATOM 744 C C . THR A 1 91 ? -7.336 0.979 2.394 1.00 90.44 91 THR A C 1
ATOM 746 O O . THR A 1 91 ? -7.171 0.464 1.283 1.00 90.44 91 THR A O 1
ATOM 749 N N . ILE A 1 92 ? -7.112 0.316 3.528 1.00 89.56 92 ILE A N 1
ATOM 750 C CA . ILE A 1 92 ? -6.655 -1.072 3.547 1.00 89.56 92 ILE A CA 1
ATOM 751 C C . ILE A 1 92 ? -7.793 -1.974 3.055 1.00 89.56 92 ILE A C 1
ATOM 753 O O . ILE A 1 92 ? -8.849 -2.095 3.679 1.00 89.56 92 ILE A O 1
ATOM 757 N N . LYS A 1 93 ? -7.576 -2.653 1.924 1.00 89.12 93 LYS A N 1
ATOM 758 C CA . LYS A 1 93 ? -8.541 -3.609 1.361 1.00 89.12 93 LYS A CA 1
ATOM 759 C C . LYS A 1 93 ? -8.484 -4.930 2.140 1.00 89.12 93 LYS A C 1
ATOM 761 O O . LYS A 1 93 ? -7.820 -5.874 1.717 1.00 89.12 93 LYS A O 1
ATOM 766 N N . SER A 1 94 ? -9.202 -5.020 3.262 1.00 87.38 94 SER A N 1
ATOM 767 C CA . SER A 1 94 ? -9.151 -6.170 4.190 1.00 87.38 94 SER A CA 1
ATOM 768 C C . SER A 1 94 ? -9.391 -7.539 3.535 1.00 87.38 94 SER A C 1
ATOM 770 O O . SER A 1 94 ? -8.859 -8.546 3.997 1.00 87.38 94 SER A O 1
ATOM 772 N N . HIS A 1 95 ? -10.178 -7.610 2.458 1.00 91.69 95 HIS A N 1
ATOM 773 C CA . HIS A 1 95 ? -10.354 -8.840 1.680 1.00 91.69 95 HIS A CA 1
ATOM 774 C C . HIS A 1 95 ? -9.061 -9.266 0.966 1.00 91.69 95 HIS A C 1
ATOM 776 O O . HIS A 1 95 ? -8.633 -10.408 1.110 1.00 91.69 95 HIS A O 1
ATOM 782 N N . ALA A 1 96 ? -8.413 -8.348 0.242 1.00 91.00 96 ALA A N 1
ATOM 783 C CA . ALA A 1 96 ? -7.173 -8.630 -0.483 1.00 91.00 96 ALA A CA 1
ATOM 784 C C . ALA A 1 96 ? -6.036 -8.999 0.481 1.00 91.00 96 ALA A C 1
ATOM 786 O O . ALA A 1 96 ? -5.336 -9.984 0.262 1.00 91.00 96 ALA A O 1
ATOM 787 N N . VAL A 1 97 ? -5.933 -8.288 1.607 1.00 92.75 97 VAL A N 1
ATOM 788 C CA . VAL A 1 97 ? -4.945 -8.592 2.651 1.00 92.75 97 VAL A CA 1
ATOM 789 C C . VAL A 1 97 ? -5.184 -9.971 3.267 1.00 92.75 97 VAL A C 1
ATOM 791 O O . VAL A 1 97 ? -4.235 -10.722 3.448 1.00 92.75 97 VAL A O 1
ATOM 794 N N . ARG A 1 98 ? -6.435 -10.364 3.538 1.00 93.88 98 ARG A N 1
ATOM 795 C CA . ARG A 1 98 ? -6.733 -11.718 4.041 1.00 93.88 98 ARG A CA 1
ATOM 796 C C . ARG A 1 98 ? -6.411 -12.812 3.024 1.00 93.88 98 ARG A C 1
ATOM 798 O O . ARG A 1 98 ? -5.973 -13.887 3.415 1.00 93.88 98 ARG A O 1
ATOM 805 N N . GLN A 1 99 ? -6.637 -12.550 1.740 1.00 95.00 99 GLN A N 1
ATOM 806 C CA . GLN A 1 99 ? -6.464 -13.546 0.686 1.00 95.00 99 GLN A CA 1
ATOM 807 C C . GLN A 1 99 ? -4.998 -13.711 0.254 1.00 95.00 99 GLN A C 1
ATOM 809 O O . GLN A 1 99 ? -4.530 -14.834 0.057 1.00 95.00 99 GLN A O 1
ATOM 814 N N . TYR A 1 100 ? -4.276 -12.599 0.113 1.00 95.69 100 TYR A N 1
ATOM 815 C CA . TYR A 1 100 ? -2.940 -12.555 -0.486 1.00 95.69 100 TYR A CA 1
ATOM 816 C C . TYR A 1 100 ? -1.861 -12.022 0.461 1.00 95.69 100 TYR A C 1
ATOM 818 O O . TYR A 1 100 ? -0.682 -12.126 0.151 1.00 95.69 100 TYR A O 1
ATOM 826 N N . GLY A 1 101 ? -2.236 -11.418 1.592 1.00 95.75 101 GLY A N 1
ATOM 827 C CA . GLY A 1 101 ? -1.312 -10.671 2.452 1.00 95.75 101 GLY A CA 1
ATOM 828 C C . GLY A 1 101 ? -0.912 -9.301 1.889 1.00 95.75 101 GLY A C 1
ATOM 829 O O . GLY A 1 101 ? -0.159 -8.573 2.531 1.00 95.75 101 GLY A O 1
ATOM 830 N N . CYS A 1 102 ? -1.440 -8.931 0.718 1.00 96.50 102 CYS A N 1
ATOM 831 C CA . CYS A 1 102 ? -1.111 -7.704 0.005 1.00 96.50 102 CYS A CA 1
ATOM 832 C C . CYS A 1 102 ? -2.356 -7.023 -0.573 1.00 96.50 102 CYS A C 1
ATOM 834 O O . CYS A 1 102 ? -3.383 -7.666 -0.801 1.00 96.50 102 CYS A O 1
ATOM 836 N N . PHE A 1 103 ? -2.247 -5.730 -0.866 1.00 95.38 103 PHE A N 1
ATOM 837 C CA . PHE A 1 103 ? -3.221 -4.996 -1.666 1.00 95.38 103 PHE A CA 1
ATOM 838 C C . PHE A 1 103 ? -2.531 -3.984 -2.588 1.00 95.38 103 PHE A C 1
ATOM 840 O O . PHE A 1 103 ? -1.510 -3.391 -2.238 1.00 95.38 103 PHE A O 1
ATOM 847 N N . ASP A 1 104 ? -3.100 -3.789 -3.775 1.00 93.88 104 ASP A N 1
ATOM 848 C CA . ASP A 1 104 ? -2.590 -2.885 -4.802 1.00 93.88 104 ASP A CA 1
ATOM 849 C C . ASP A 1 104 ? -3.215 -1.484 -4.723 1.00 93.88 104 ASP A C 1
ATOM 851 O O . ASP A 1 104 ? -4.411 -1.313 -4.429 1.00 93.88 104 ASP A O 1
ATOM 855 N N . THR A 1 105 ? -2.404 -0.478 -5.046 1.00 92.62 105 THR A N 1
ATOM 856 C CA . THR A 1 105 ? -2.818 0.916 -5.235 1.00 92.62 105 THR A CA 1
ATOM 857 C C . THR A 1 105 ? -2.161 1.514 -6.482 1.00 92.62 105 THR A C 1
ATOM 859 O O . THR A 1 105 ? -1.391 0.860 -7.183 1.00 92.62 105 THR A O 1
ATOM 862 N N . ASP A 1 106 ? -2.463 2.780 -6.767 1.00 89.38 106 ASP A N 1
ATOM 863 C CA . ASP A 1 106 ? -1.805 3.564 -7.819 1.00 89.38 106 ASP A CA 1
ATOM 864 C C . ASP A 1 106 ? -0.308 3.812 -7.552 1.00 89.38 106 ASP A C 1
ATOM 866 O O . ASP A 1 106 ? 0.443 4.162 -8.458 1.00 89.38 106 ASP A O 1
ATOM 870 N N . SER A 1 107 ? 0.124 3.662 -6.300 1.00 90.00 107 SER A N 1
ATOM 871 C CA . SER A 1 107 ? 1.473 3.987 -5.848 1.00 90.00 107 SER A CA 1
ATOM 872 C C . SER A 1 107 ? 2.337 2.747 -5.653 1.00 90.00 107 SER A C 1
ATOM 874 O O . SER A 1 107 ? 3.541 2.886 -5.461 1.00 90.00 107 SER A O 1
ATOM 876 N N . GLY A 1 108 ? 1.756 1.549 -5.694 1.00 94.38 108 GLY A N 1
ATOM 877 C CA . GLY A 1 108 ? 2.488 0.296 -5.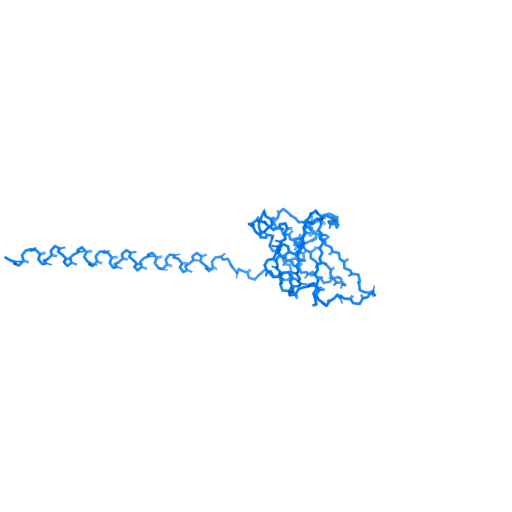577 1.00 94.38 108 GLY A CA 1
ATOM 878 C C . GLY A 1 108 ? 1.658 -0.836 -4.989 1.00 94.38 108 GLY A C 1
ATOM 879 O O . GLY A 1 108 ? 0.456 -0.707 -4.748 1.00 94.38 108 GLY A O 1
ATOM 880 N N . LEU A 1 109 ? 2.341 -1.939 -4.714 1.00 96.06 109 LEU A N 1
ATOM 881 C CA . LEU A 1 109 ? 1.820 -3.070 -3.965 1.00 96.06 109 LEU A CA 1
ATOM 882 C C . LEU A 1 109 ? 2.279 -2.961 -2.509 1.00 96.06 109 LEU A C 1
ATOM 884 O O . LEU A 1 109 ? 3.474 -2.853 -2.231 1.00 96.06 109 LEU A O 1
ATOM 888 N N . PHE A 1 110 ? 1.330 -2.998 -1.578 1.00 96.56 110 PHE A N 1
ATOM 889 C CA . PHE A 1 110 ? 1.608 -3.006 -0.145 1.00 96.56 110 PHE A CA 1
ATOM 890 C C . PHE A 1 110 ? 1.344 -4.392 0.411 1.00 96.56 110 PHE A C 1
ATOM 892 O O . PHE A 1 110 ? 0.250 -4.925 0.240 1.00 96.56 110 PHE A O 1
ATOM 899 N N . CYS A 1 111 ? 2.331 -4.960 1.089 1.00 97.00 111 CYS A N 1
ATOM 900 C CA . CYS A 1 111 ? 2.268 -6.303 1.652 1.00 97.00 111 CYS A CA 1
ATOM 901 C C . CYS A 1 111 ? 2.624 -6.284 3.130 1.00 97.00 111 CYS A C 1
ATOM 903 O O . CYS A 1 111 ? 3.486 -5.510 3.547 1.00 97.00 111 CYS A O 1
ATOM 905 N N . THR A 1 112 ? 2.015 -7.170 3.913 1.00 95.94 112 THR A N 1
ATOM 906 C CA . THR A 1 112 ? 2.496 -7.428 5.270 1.00 95.94 112 THR A CA 1
ATOM 907 C C . THR A 1 112 ? 3.882 -8.080 5.220 1.00 95.94 112 THR A C 1
ATOM 909 O O . THR A 1 112 ? 4.266 -8.701 4.228 1.00 95.94 112 THR A O 1
ATOM 912 N N . ALA A 1 113 ? 4.666 -7.950 6.287 1.00 93.62 113 ALA A N 1
ATOM 913 C CA . ALA A 1 113 ? 6.061 -8.384 6.317 1.00 93.62 113 ALA A CA 1
ATOM 914 C C . ALA A 1 113 ? 6.247 -9.893 6.079 1.00 93.62 113 ALA A C 1
ATOM 916 O O . ALA A 1 113 ? 7.316 -10.308 5.630 1.00 93.62 113 ALA A O 1
ATOM 917 N N . SER A 1 114 ? 5.225 -10.699 6.375 1.00 93.56 114 SER A N 1
ATOM 918 C CA . SER A 1 114 ? 5.207 -12.150 6.170 1.00 93.56 114 SER A CA 1
ATOM 919 C C . SER A 1 114 ? 4.574 -12.584 4.845 1.00 93.56 114 SER A C 1
ATOM 921 O O . SER A 1 114 ? 4.601 -13.773 4.530 1.00 93.56 114 SER A O 1
ATOM 923 N N . ALA A 1 115 ? 3.983 -11.663 4.082 1.00 96.25 115 ALA A N 1
ATOM 924 C CA . ALA A 1 115 ? 3.323 -11.992 2.829 1.00 96.25 115 ALA A CA 1
ATOM 925 C C . ALA A 1 115 ? 4.328 -12.173 1.687 1.00 96.25 115 ALA A C 1
ATOM 927 O O . ALA A 1 115 ? 5.302 -11.429 1.563 1.00 96.25 115 ALA A O 1
ATOM 928 N N . ASP A 1 116 ? 4.039 -13.145 0.826 1.00 96.12 116 ASP A N 1
ATOM 929 C CA . ASP A 1 116 ? 4.718 -13.308 -0.454 1.00 96.12 116 ASP A CA 1
ATOM 930 C C . ASP A 1 116 ? 4.028 -12.421 -1.507 1.00 96.12 116 ASP A C 1
ATOM 932 O O . ASP A 1 116 ? 2.865 -12.683 -1.846 1.00 96.12 116 ASP A O 1
ATOM 936 N N . PRO A 1 117 ? 4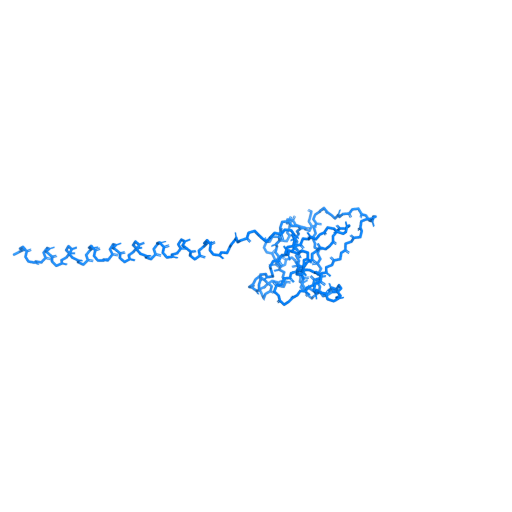.705 -11.382 -2.034 1.00 95.50 117 PRO A N 1
ATOM 937 C CA . PRO A 1 117 ? 4.106 -10.468 -2.995 1.00 95.50 117 PRO A CA 1
ATOM 938 C C . PRO A 1 117 ? 3.702 -11.162 -4.302 1.00 95.50 117 PRO A C 1
ATOM 940 O O . PRO A 1 117 ? 2.741 -10.712 -4.922 1.00 95.50 117 PRO A O 1
ATOM 943 N N . GLN A 1 118 ? 4.346 -12.274 -4.693 1.00 96.38 118 GLN A N 1
ATOM 944 C CA . GLN A 1 118 ? 4.023 -13.000 -5.932 1.00 96.38 118 GLN A CA 1
ATOM 945 C C . GLN A 1 118 ? 2.649 -13.680 -5.898 1.00 96.38 118 GLN A C 1
ATOM 947 O O . GLN A 1 118 ? 2.085 -13.997 -6.942 1.00 96.38 118 GLN A O 1
ATOM 952 N N . ARG A 1 119 ? 2.056 -13.861 -4.712 1.00 95.12 119 ARG A N 1
ATOM 953 C CA . ARG A 1 119 ? 0.695 -14.404 -4.580 1.00 95.12 119 ARG A CA 1
ATOM 954 C C . ARG A 1 119 ? -0.389 -13.427 -5.027 1.00 95.12 119 ARG A C 1
ATOM 956 O O . ARG A 1 119 ? -1.528 -13.848 -5.225 1.00 95.12 119 ARG A O 1
ATOM 963 N N . HIS A 1 120 ? -0.080 -12.135 -5.136 1.00 95.81 120 HIS A N 1
ATOM 964 C CA . HIS A 1 120 ? -1.051 -11.145 -5.582 1.00 95.81 120 HIS A CA 1
ATOM 965 C C . HIS A 1 120 ? -1.224 -11.222 -7.114 1.00 95.81 120 HIS A C 1
ATOM 967 O O . HIS A 1 120 ? -0.224 -11.175 -7.824 1.00 95.81 120 HIS A O 1
ATOM 973 N N . PRO A 1 121 ? -2.455 -11.224 -7.668 1.00 94.75 121 PRO A N 1
ATOM 974 C CA . PRO A 1 121 ? -2.687 -11.362 -9.118 1.00 94.75 121 PRO A CA 1
ATOM 975 C C . PRO A 1 121 ? -2.038 -10.288 -10.002 1.00 94.75 121 PRO A C 1
ATOM 977 O O . PRO A 1 121 ? -1.992 -10.426 -11.217 1.00 94.75 121 PRO A O 1
ATOM 980 N N . ARG A 1 122 ? -1.596 -9.188 -9.388 1.00 93.88 122 ARG A N 1
ATOM 981 C CA . ARG A 1 122 ? -0.949 -8.045 -10.044 1.00 93.88 122 ARG A CA 1
ATOM 982 C C . ARG A 1 122 ? 0.508 -7.855 -9.623 1.00 93.88 122 ARG A C 1
ATOM 984 O O . ARG A 1 122 ? 1.025 -6.756 -9.750 1.00 93.88 122 ARG A O 1
ATOM 991 N N . ALA A 1 123 ? 1.147 -8.865 -9.038 1.00 94.31 123 ALA A N 1
ATOM 992 C CA . ALA A 1 123 ? 2.515 -8.741 -8.535 1.00 94.31 123 ALA A CA 1
ATOM 993 C C . ALA A 1 123 ? 3.493 -8.256 -9.617 1.00 94.31 123 ALA A C 1
ATOM 995 O O . ALA A 1 123 ? 4.288 -7.347 -9.374 1.00 94.31 123 ALA A O 1
ATOM 996 N N . ASP A 1 124 ? 3.362 -8.796 -10.829 1.00 94.06 124 ASP A N 1
ATOM 997 C CA . ASP A 1 124 ? 4.248 -8.491 -11.953 1.00 94.06 124 ASP A CA 1
ATOM 998 C C . ASP A 1 124 ? 4.203 -7.024 -12.399 1.00 94.06 124 ASP A C 1
ATOM 1000 O O . ASP A 1 124 ? 5.196 -6.530 -12.930 1.00 94.06 124 ASP A O 1
ATOM 1004 N N . ASP A 1 125 ? 3.108 -6.304 -12.125 1.00 92.69 125 ASP A N 1
ATOM 1005 C CA . ASP A 1 125 ? 2.989 -4.868 -12.418 1.00 92.69 125 ASP A CA 1
ATOM 1006 C C . ASP A 1 125 ? 3.951 -4.019 -11.559 1.00 92.69 125 ASP A C 1
ATOM 1008 O O . ASP A 1 125 ? 4.245 -2.870 -11.903 1.00 92.69 125 ASP A O 1
ATOM 1012 N N . PHE A 1 126 ? 4.415 -4.553 -10.421 1.00 92.12 126 PHE A N 1
ATOM 1013 C CA . PHE A 1 126 ? 5.152 -3.803 -9.398 1.00 92.12 126 PHE A CA 1
ATOM 1014 C C . PHE A 1 126 ? 6.544 -4.351 -9.091 1.00 92.12 126 PHE A C 1
ATOM 1016 O O . PHE A 1 126 ? 7.363 -3.612 -8.547 1.00 92.12 126 PHE A O 1
ATOM 1023 N N . LEU A 1 127 ? 6.795 -5.630 -9.379 1.00 89.44 127 LEU A N 1
ATOM 1024 C CA . LEU A 1 127 ? 8.061 -6.298 -9.069 1.00 89.44 127 LEU A CA 1
ATOM 1025 C C . LEU A 1 127 ? 9.059 -6.300 -10.239 1.00 89.44 127 LEU A C 1
ATOM 1027 O O . LEU A 1 127 ? 10.241 -6.530 -9.991 1.00 89.44 127 LEU A O 1
ATOM 1031 N N . ASN A 1 128 ? 8.602 -6.036 -11.471 1.00 80.75 128 ASN A N 1
ATOM 1032 C CA . ASN A 1 128 ? 9.392 -6.135 -12.708 1.00 80.75 128 ASN A CA 1
ATOM 1033 C C . ASN A 1 128 ? 9.594 -4.793 -13.422 1.00 80.75 128 ASN A C 1
ATOM 1035 O O . ASN A 1 128 ? 8.622 -4.008 -13.546 1.00 80.75 128 ASN A O 1
#

Radius of gyration: 23.19 Å; chains: 1; bounding box: 78×35×38 Å

Secondary structure (DSSP, 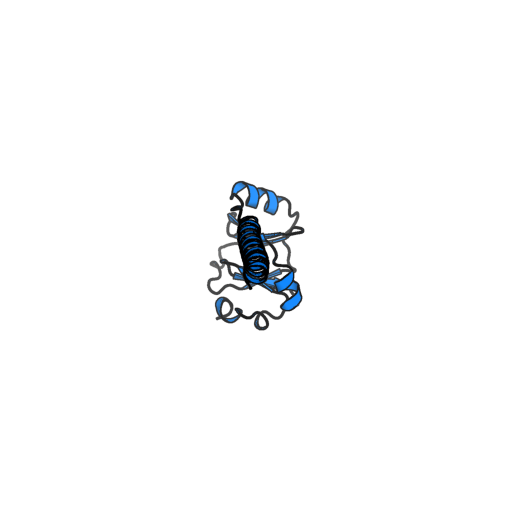8-state):
-HHHHHHHHHHHHHHHHHHHHHHHHHHHHHHSS-PPPPHHHHHHHHHT--SB-TTEEEE-SSPPPTTS-EEEEE-SSEEEEEETTEEEEEE--HHHHHHHSEEEETTEEEEETT--GGGSTTTHHHH-

Foldseek 3Di:
DVVVVVVVVVVVVVVVVVVVVVVVVVVVVVVVPDDPQDQVNQVVVQVVFPDFDPQKDFFAPDDPDPVWDWTWTDDPFWIWIAINNRIDIDGDPVVQCVQFQWDDDPGGIMHGPPGDLVSRPCSVNGHD